Protein AF-A0A9X9LB17-F1 (afdb_monomer_lite)

Organism: NCBI:txid62690

Sequence (131 aa):
MAAEQEKAKSKVHKLSLKGSSKLVAEFFHYSINTILFQRGVYPAEDFTAVKKYGLTMLVSSDDQVKSYIKKIMSQLDKWMVKGKISKLVVVITSKDTGENVERWQFDVQILNKEKKKVTQNPVINENETPG

Structure (mmCIF, N/CA/C/O backbone):
data_AF-A0A9X9LB17-F1
#
_entry.id   AF-A0A9X9LB17-F1
#
loop_
_atom_site.group_PDB
_atom_site.id
_atom_site.type_symbol
_atom_site.label_atom_id
_atom_site.label_alt_id
_atom_site.label_comp_id
_atom_site.label_asym_id
_atom_site.label_entity_id
_atom_site.label_seq_id
_atom_site.pdbx_PDB_ins_code
_atom_site.Cartn_x
_atom_site.Cartn_y
_atom_site.Cartn_z
_atom_site.occupancy
_atom_site.B_iso_or_equiv
_atom_site.auth_seq_id
_atom_site.auth_comp_id
_atom_site.auth_asym_id
_atom_site.auth_atom_id
_atom_site.pdbx_PDB_model_num
ATOM 1 N N . MET A 1 1 ? 4.900 -3.338 59.764 1.00 49.97 1 MET A N 1
ATOM 2 C CA . MET A 1 1 ? 5.177 -3.944 58.442 1.00 49.97 1 MET A CA 1
ATOM 3 C C . MET A 1 1 ? 3.883 -4.504 57.855 1.00 49.97 1 MET A C 1
ATOM 5 O O . MET A 1 1 ? 3.657 -5.697 57.961 1.00 49.97 1 MET A O 1
ATOM 9 N N . ALA A 1 2 ? 2.996 -3.660 57.322 1.00 46.97 2 ALA A N 1
ATOM 10 C CA . ALA A 1 2 ? 1.778 -4.100 56.620 1.00 46.97 2 ALA A CA 1
ATOM 11 C C . ALA A 1 2 ? 1.063 -2.903 55.966 1.00 46.97 2 ALA A C 1
ATOM 13 O O . ALA A 1 2 ? -0.121 -2.704 56.194 1.00 46.97 2 ALA A O 1
ATOM 14 N N . ALA A 1 3 ? 1.774 -2.042 55.232 1.00 50.03 3 ALA A N 1
ATOM 15 C CA . ALA A 1 3 ? 1.128 -0.934 54.521 1.00 50.03 3 ALA A CA 1
ATOM 16 C C . ALA A 1 3 ? 2.056 -0.298 53.477 1.00 50.03 3 ALA A C 1
ATOM 18 O O . ALA A 1 3 ? 2.284 0.897 53.527 1.00 50.03 3 ALA A O 1
ATOM 19 N N . GLU A 1 4 ? 2.625 -1.073 52.549 1.00 47.66 4 GLU A N 1
ATOM 20 C CA . GLU A 1 4 ? 3.190 -0.461 51.329 1.00 47.66 4 GLU A CA 1
ATOM 21 C C . GLU A 1 4 ? 3.304 -1.452 50.166 1.00 47.66 4 GLU A C 1
ATOM 23 O O . GLU A 1 4 ? 4.307 -1.565 49.472 1.00 47.66 4 GLU A O 1
ATOM 28 N N . GLN A 1 5 ? 2.233 -2.211 49.946 1.00 49.94 5 GLN A N 1
ATOM 29 C CA . GLN A 1 5 ? 1.974 -2.835 48.648 1.00 49.94 5 GLN A CA 1
ATOM 30 C C . GLN A 1 5 ? 0.773 -2.134 48.008 1.00 49.94 5 GLN A C 1
ATOM 32 O O . GLN A 1 5 ? -0.225 -2.748 47.631 1.00 49.94 5 GLN A O 1
ATOM 37 N N . GLU A 1 6 ? 0.841 -0.805 47.923 1.00 49.97 6 GLU A N 1
ATOM 38 C CA . GLU A 1 6 ? -0.135 -0.030 47.174 1.00 49.97 6 GLU A CA 1
ATOM 39 C C . GLU A 1 6 ? 0.186 -0.143 45.678 1.00 49.97 6 GLU A C 1
ATOM 41 O O . GLU A 1 6 ? 1.061 0.524 45.138 1.00 49.97 6 GLU A O 1
ATOM 46 N N . LYS A 1 7 ? -0.525 -1.068 45.023 1.00 48.66 7 LYS A N 1
ATOM 47 C CA . LYS A 1 7 ? -0.856 -1.077 43.590 1.00 48.66 7 LYS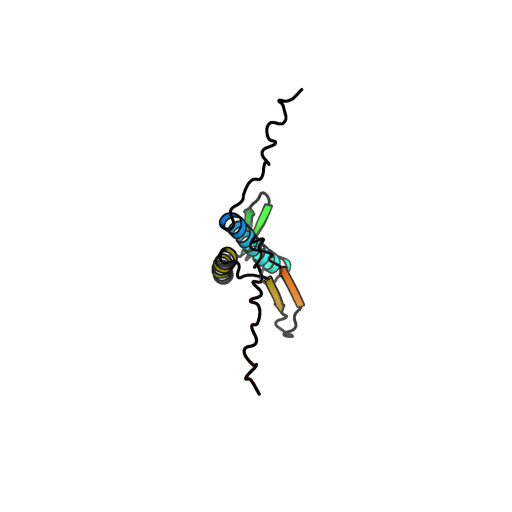 A CA 1
ATOM 48 C C . LYS A 1 7 ? 0.211 -0.475 42.664 1.00 48.66 7 LYS A C 1
ATOM 50 O O . LYS A 1 7 ? 0.086 0.662 42.206 1.00 48.66 7 LYS A O 1
ATOM 55 N N . ALA A 1 8 ? 1.099 -1.329 42.159 1.00 52.97 8 ALA A N 1
ATOM 56 C CA . ALA A 1 8 ? 1.591 -1.166 40.796 1.00 52.97 8 ALA A CA 1
ATOM 57 C C . ALA A 1 8 ? 0.391 -1.300 39.833 1.00 52.97 8 ALA A C 1
ATOM 59 O O . ALA A 1 8 ? 0.118 -2.369 39.287 1.00 52.97 8 ALA A O 1
ATOM 60 N N . LYS A 1 9 ? -0.391 -0.220 39.667 1.00 54.69 9 LYS A N 1
ATOM 61 C CA . LYS A 1 9 ? -1.368 -0.073 38.584 1.00 54.69 9 LYS A CA 1
ATOM 62 C C . LYS A 1 9 ? -0.594 -0.362 37.309 1.00 54.69 9 LYS A C 1
ATOM 64 O O . LYS A 1 9 ? 0.253 0.431 36.907 1.00 54.69 9 LYS A O 1
ATOM 69 N N . SER A 1 10 ? -0.856 -1.516 36.706 1.00 59.94 10 SER A N 1
ATOM 70 C CA . SER A 1 10 ? -0.280 -1.903 35.427 1.00 59.94 10 SER A CA 1
ATOM 71 C C . SER A 1 10 ? -0.382 -0.704 34.477 1.00 59.94 10 SER A C 1
ATOM 73 O O . SER A 1 10 ? -1.501 -0.259 34.200 1.00 59.94 10 SER A O 1
ATOM 75 N N . LYS A 1 11 ? 0.748 -0.155 34.008 1.00 65.94 11 LYS A N 1
ATOM 76 C CA . LYS A 1 11 ? 0.801 0.921 32.997 1.00 65.94 11 LYS A CA 1
ATOM 77 C C . LYS A 1 11 ? 0.395 0.368 31.624 1.00 65.94 11 LYS A C 1
ATOM 79 O O . LYS A 1 11 ? 1.123 0.453 30.644 1.00 65.94 11 LYS A O 1
ATOM 84 N N . VAL A 1 12 ? -0.755 -0.295 31.566 1.00 73.00 12 VAL A N 1
ATOM 85 C CA . VAL A 1 12 ? -1.306 -0.876 30.350 1.00 73.00 12 VAL A CA 1
ATOM 86 C C . VAL A 1 12 ? -2.076 0.235 29.663 1.00 73.00 12 VAL A C 1
ATOM 88 O O . VAL A 1 12 ? -3.223 0.530 30.000 1.00 73.00 12 VAL A O 1
ATOM 91 N N . HIS A 1 13 ? -1.418 0.866 28.699 1.00 72.31 13 HIS A N 1
ATOM 92 C CA . HIS A 1 13 ? -2.062 1.788 27.781 1.00 72.31 13 HIS A CA 1
ATOM 93 C C . HIS A 1 13 ? -2.969 0.976 26.851 1.00 72.31 13 HIS A C 1
ATOM 95 O O . HIS A 1 13 ? -2.510 0.311 25.923 1.00 72.31 13 HIS A O 1
ATOM 101 N N . LYS A 1 14 ? -4.273 0.973 27.142 1.00 71.19 14 LYS A N 1
ATOM 102 C CA . LYS A 1 14 ? -5.271 0.298 26.308 1.00 71.19 14 LYS A CA 1
ATOM 103 C C . LYS A 1 14 ? -5.451 1.086 25.011 1.00 71.19 14 LYS A C 1
ATOM 105 O O . LYS A 1 14 ? -6.076 2.143 25.004 1.00 71.19 14 LYS A O 1
ATOM 110 N N . LEU A 1 15 ? -4.906 0.563 23.919 1.00 73.94 15 LEU A N 1
ATOM 111 C CA . LEU A 1 15 ? -5.189 1.041 22.569 1.00 73.94 15 LEU A CA 1
ATOM 112 C C . LEU A 1 15 ? -6.552 0.511 22.114 1.00 73.94 15 LEU A C 1
ATOM 114 O O . LEU A 1 15 ? -6.904 -0.640 22.373 1.00 73.94 15 LEU A O 1
ATOM 118 N N . SER A 1 16 ? -7.335 1.358 21.448 1.00 78.00 16 SER A N 1
ATOM 119 C CA . SER A 1 16 ? -8.604 0.927 20.864 1.00 78.00 16 SER A CA 1
ATOM 120 C C . SER A 1 16 ? -8.355 0.132 19.583 1.00 78.00 16 SER A C 1
ATOM 122 O O . SER A 1 16 ? -7.486 0.491 18.787 1.00 78.00 16 SER A O 1
ATOM 124 N N . LEU A 1 17 ? -9.173 -0.896 19.330 1.00 73.75 17 LEU A N 1
ATOM 125 C CA . LEU A 1 17 ? -9.124 -1.661 18.078 1.00 73.75 17 LEU A CA 1
ATOM 126 C C . LEU A 1 17 ? -9.239 -0.743 16.857 1.00 73.75 17 LEU A C 1
ATOM 128 O O . LEU A 1 17 ? -8.546 -0.946 15.867 1.00 73.75 17 LEU A O 1
ATOM 132 N N . LYS A 1 18 ? -10.072 0.302 16.939 1.00 75.75 18 LYS A N 1
ATOM 133 C CA . LYS A 1 18 ? -10.232 1.295 15.870 1.00 75.75 18 LYS A CA 1
ATOM 134 C C . LYS A 1 18 ? -8.939 2.078 15.613 1.00 75.75 18 LYS A C 1
ATOM 136 O O . LYS A 1 18 ? -8.567 2.266 14.460 1.00 75.75 18 LYS A O 1
ATOM 141 N N . GLY A 1 19 ? -8.242 2.503 16.670 1.00 78.81 19 GLY A N 1
ATOM 142 C CA . GLY A 1 19 ? -6.949 3.183 16.559 1.00 78.81 19 GLY A CA 1
ATOM 143 C C . GLY A 1 19 ? -5.868 2.275 15.973 1.00 78.81 19 GLY A C 1
ATOM 144 O O . GLY A 1 19 ? -5.194 2.661 15.021 1.00 78.81 19 GLY A O 1
ATOM 145 N N . SER A 1 20 ? -5.759 1.043 16.477 1.00 84.50 20 SER A N 1
ATOM 146 C CA . SER A 1 20 ? -4.812 0.046 15.965 1.00 84.50 20 SER A CA 1
ATOM 147 C C . SER A 1 20 ? -5.112 -0.355 14.517 1.00 84.50 20 SER A C 1
ATOM 149 O O . SER A 1 20 ? -4.190 -0.459 13.715 1.00 84.50 20 SER A O 1
ATOM 151 N N . SER A 1 21 ? -6.390 -0.506 14.151 1.00 86.69 21 SER A N 1
ATOM 152 C CA . SER A 1 21 ? -6.806 -0.796 12.772 1.00 86.69 21 SER A CA 1
ATOM 153 C C . SER A 1 21 ? -6.378 0.325 11.830 1.00 86.69 21 SER A C 1
ATOM 155 O O . SER A 1 21 ? -5.786 0.061 10.791 1.00 86.69 21 SER A O 1
ATOM 157 N N . LYS A 1 22 ? -6.580 1.591 12.206 1.00 87.19 22 LYS A N 1
ATOM 158 C CA . LYS A 1 22 ? -6.149 2.711 11.362 1.00 87.19 22 LYS A CA 1
ATOM 159 C C . LYS A 1 22 ? -4.643 2.671 11.076 1.00 87.19 22 LYS A C 1
ATOM 161 O O . LYS A 1 22 ? -4.246 2.866 9.933 1.00 87.19 22 LYS A O 1
ATOM 166 N N . LEU A 1 23 ? -3.825 2.357 12.083 1.00 89.75 23 LEU A N 1
ATOM 167 C CA . LEU A 1 23 ? -2.373 2.254 11.920 1.00 89.75 23 LEU A CA 1
ATOM 168 C C . LEU A 1 23 ? -1.977 1.116 10.968 1.00 89.75 23 LEU A C 1
ATOM 170 O O . LEU A 1 23 ? -1.135 1.309 10.095 1.00 89.75 23 LEU A O 1
ATOM 174 N N . VAL A 1 24 ? -2.604 -0.055 11.101 1.00 91.19 24 VAL A N 1
ATOM 175 C CA . VAL A 1 24 ? -2.340 -1.200 10.214 1.00 91.19 24 VAL A CA 1
ATOM 176 C C . VAL A 1 24 ? -2.812 -0.910 8.778 1.00 91.19 24 VAL A C 1
ATOM 178 O O . VAL A 1 24 ? -2.155 -1.309 7.820 1.00 91.19 24 VAL A O 1
ATOM 181 N N . ALA A 1 25 ? -3.904 -0.161 8.602 1.00 91.44 25 ALA A N 1
ATOM 182 C CA . ALA A 1 25 ? -4.388 0.238 7.281 1.00 91.44 25 ALA A CA 1
ATOM 183 C C . ALA A 1 25 ? -3.425 1.230 6.615 1.00 91.44 25 ALA A C 1
ATOM 185 O O . ALA A 1 25 ? -3.104 1.081 5.437 1.00 91.44 25 ALA A O 1
ATOM 186 N N . GLU A 1 26 ? -2.929 2.216 7.372 1.00 92.44 26 GLU A N 1
ATOM 187 C CA . GLU A 1 26 ? -1.885 3.133 6.902 1.00 92.44 26 GLU A CA 1
ATOM 188 C C . GLU A 1 26 ? -0.604 2.374 6.539 1.00 92.44 26 GLU A C 1
ATOM 190 O O . GLU A 1 26 ? -0.025 2.640 5.488 1.00 92.44 26 GLU A O 1
ATOM 195 N N . PHE A 1 27 ? -0.195 1.393 7.351 1.00 93.75 27 PHE A N 1
ATOM 196 C CA . PHE A 1 27 ? 0.937 0.523 7.031 1.00 93.75 27 PHE A CA 1
ATOM 197 C C . PHE A 1 27 ? 0.753 -0.148 5.665 1.00 93.75 27 PHE A C 1
ATOM 199 O O . PHE A 1 27 ? 1.600 0.030 4.793 1.00 93.75 27 PHE A O 1
ATOM 206 N N . PHE A 1 28 ? -0.376 -0.824 5.424 1.00 95.69 28 PHE A N 1
ATOM 207 C CA . PHE A 1 28 ? -0.626 -1.476 4.136 1.00 95.69 28 PHE A CA 1
ATOM 208 C C . PHE A 1 28 ? -0.671 -0.506 2.960 1.00 95.69 28 PHE A C 1
ATOM 210 O O . PHE A 1 28 ? -0.165 -0.836 1.888 1.00 95.69 28 PHE A O 1
ATOM 217 N N . HIS A 1 29 ? -1.225 0.692 3.152 1.00 95.75 29 HIS A N 1
ATOM 218 C CA . HIS A 1 29 ? -1.225 1.717 2.114 1.00 95.75 29 HIS A CA 1
ATOM 219 C C . HIS A 1 29 ? 0.199 2.039 1.649 1.00 95.75 29 HIS A C 1
ATOM 221 O O . HIS A 1 29 ? 0.479 2.030 0.448 1.00 95.75 29 HIS A O 1
ATOM 227 N N . TYR A 1 30 ? 1.109 2.287 2.590 1.00 96.06 30 TYR A N 1
ATOM 228 C CA . TYR A 1 30 ? 2.493 2.583 2.248 1.00 96.06 30 TYR A CA 1
ATOM 229 C C . TYR A 1 30 ? 3.255 1.352 1.753 1.00 96.06 30 TYR A C 1
ATOM 231 O O . TYR A 1 30 ? 4.009 1.471 0.795 1.00 96.06 30 TYR A O 1
ATOM 239 N N . SER A 1 31 ? 3.040 0.168 2.334 1.00 95.62 31 SER A N 1
ATOM 240 C CA . SER A 1 31 ? 3.691 -1.066 1.877 1.00 95.62 31 SER A CA 1
ATOM 241 C C . SER A 1 31 ? 3.368 -1.379 0.420 1.00 95.62 31 SER A C 1
ATOM 243 O O . SER A 1 31 ? 4.272 -1.729 -0.332 1.00 95.62 31 SER A O 1
ATOM 245 N N . ILE A 1 32 ? 2.109 -1.210 0.001 1.00 96.88 32 ILE A N 1
ATOM 246 C CA . ILE A 1 32 ? 1.711 -1.419 -1.396 1.00 96.88 32 ILE A CA 1
ATOM 247 C C . ILE A 1 32 ? 2.451 -0.436 -2.308 1.00 96.88 32 ILE A C 1
ATOM 249 O O . ILE A 1 32 ? 3.071 -0.873 -3.271 1.00 96.88 32 ILE A O 1
ATOM 253 N N . ASN A 1 33 ? 2.451 0.865 -1.992 1.00 97.06 33 ASN A N 1
ATOM 254 C CA . ASN A 1 33 ? 3.174 1.856 -2.799 1.00 97.06 33 ASN A CA 1
ATOM 255 C C . ASN A 1 33 ? 4.681 1.554 -2.873 1.00 97.06 33 ASN A C 1
ATOM 257 O O . ASN A 1 33 ? 5.261 1.599 -3.954 1.00 97.06 33 ASN A O 1
ATOM 261 N N . THR A 1 34 ? 5.303 1.187 -1.751 1.00 95.31 34 THR A N 1
ATOM 262 C CA . THR A 1 34 ? 6.726 0.834 -1.706 1.00 95.31 34 THR A CA 1
ATOM 263 C C . THR A 1 34 ? 7.042 -0.394 -2.559 1.00 95.31 34 THR A C 1
ATOM 265 O O . THR A 1 34 ? 8.056 -0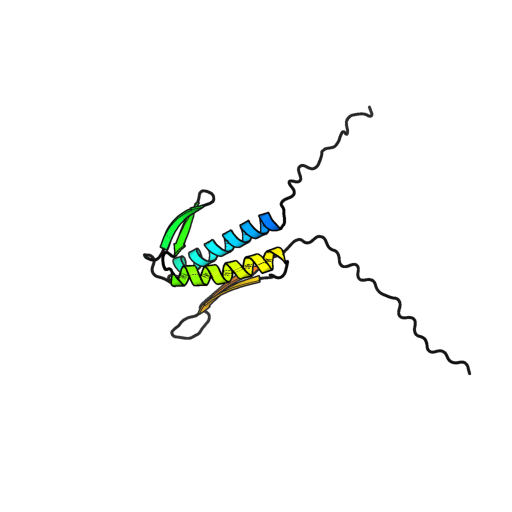.389 -3.251 1.00 95.31 34 THR A O 1
ATOM 268 N N . ILE A 1 35 ? 6.197 -1.433 -2.545 1.00 96.44 35 ILE A N 1
ATOM 269 C CA . ILE A 1 35 ? 6.385 -2.624 -3.392 1.00 96.44 35 ILE A CA 1
ATOM 270 C C . ILE A 1 35 ? 6.282 -2.241 -4.871 1.00 96.44 35 ILE A C 1
ATOM 272 O O . ILE A 1 35 ? 7.148 -2.624 -5.654 1.00 96.44 35 ILE A O 1
ATOM 276 N N . LEU A 1 36 ? 5.266 -1.455 -5.242 1.00 96.62 36 LEU A N 1
ATOM 277 C CA . LEU A 1 36 ? 5.079 -1.000 -6.622 1.00 96.62 36 LEU A CA 1
ATOM 278 C C . LEU A 1 36 ? 6.295 -0.218 -7.135 1.00 96.62 36 LEU A C 1
ATOM 280 O O . LEU A 1 36 ? 6.739 -0.461 -8.255 1.00 96.62 36 LEU A O 1
ATOM 284 N N . PHE A 1 37 ? 6.857 0.657 -6.298 1.00 96.38 37 PHE A N 1
ATOM 285 C CA . PHE A 1 37 ? 8.057 1.425 -6.621 1.00 96.38 37 PHE A CA 1
ATOM 286 C C . PHE A 1 37 ? 9.313 0.546 -6.694 1.00 96.38 37 PHE A C 1
ATOM 288 O O . PHE A 1 37 ? 9.996 0.520 -7.712 1.00 96.38 37 PHE A O 1
ATOM 295 N N . GLN A 1 38 ? 9.630 -0.209 -5.634 1.00 95.69 38 GLN A N 1
ATOM 296 C CA . GLN A 1 38 ? 10.887 -0.966 -5.563 1.00 95.69 38 GLN A CA 1
ATOM 297 C C . GLN A 1 38 ? 10.978 -2.108 -6.571 1.00 95.69 38 GLN A C 1
ATOM 299 O O . GLN A 1 38 ? 12.077 -2.581 -6.851 1.00 95.69 38 GLN A O 1
ATOM 304 N N . ARG A 1 39 ? 9.840 -2.595 -7.067 1.00 95.94 39 ARG A N 1
ATOM 305 C CA . ARG A 1 39 ? 9.798 -3.624 -8.109 1.00 95.94 39 ARG A CA 1
ATOM 306 C C . ARG A 1 39 ? 9.645 -3.050 -9.513 1.00 95.94 39 ARG A C 1
ATOM 308 O O . ARG A 1 39 ? 9.568 -3.826 -10.455 1.00 95.94 39 ARG A O 1
ATOM 315 N N . GLY A 1 40 ? 9.600 -1.723 -9.652 1.00 94.88 40 GLY A N 1
ATOM 316 C CA . GLY A 1 40 ? 9.460 -1.059 -10.947 1.00 94.88 40 GLY A CA 1
ATOM 317 C C . GLY A 1 40 ? 8.166 -1.429 -11.672 1.00 94.88 40 GLY A C 1
ATOM 318 O O . GLY A 1 40 ? 8.148 -1.469 -12.896 1.00 94.88 40 GLY A O 1
ATOM 319 N N . VAL A 1 41 ? 7.091 -1.734 -10.931 1.00 95.25 41 VAL A N 1
ATOM 320 C CA . VAL A 1 41 ? 5.775 -2.025 -11.532 1.00 95.25 41 VAL A CA 1
ATOM 321 C C . VAL A 1 41 ? 5.212 -0.767 -12.194 1.00 95.25 41 VAL A C 1
ATOM 323 O O . VAL A 1 41 ? 4.529 -0.856 -13.210 1.00 95.25 41 VAL A O 1
ATOM 326 N N . TYR A 1 42 ? 5.525 0.394 -11.615 1.00 95.88 42 TYR A N 1
ATOM 327 C CA . TYR A 1 42 ? 5.265 1.711 -12.183 1.00 95.88 42 TYR A CA 1
ATOM 328 C C . TYR A 1 42 ? 6.577 2.508 -12.274 1.00 95.88 42 TYR A C 1
ATOM 330 O O . TYR A 1 42 ? 7.482 2.257 -11.466 1.00 95.88 42 TYR A O 1
ATOM 338 N N . PRO A 1 43 ? 6.684 3.455 -13.224 1.00 96.44 43 PRO A N 1
ATOM 339 C CA . PRO A 1 43 ? 7.837 4.342 -13.363 1.00 96.44 43 PRO A CA 1
ATOM 340 C C . PRO A 1 43 ? 8.168 5.095 -12.071 1.00 96.44 43 PRO A C 1
ATOM 342 O O . PRO A 1 43 ? 7.286 5.415 -11.275 1.00 96.44 43 PRO A O 1
ATOM 345 N N . ALA A 1 44 ? 9.449 5.392 -11.851 1.00 95.12 44 ALA A N 1
ATOM 346 C CA . ALA A 1 44 ? 9.904 6.041 -10.622 1.00 95.12 44 ALA A CA 1
ATOM 347 C C . ALA A 1 44 ? 9.415 7.497 -10.514 1.00 95.12 44 ALA A C 1
ATOM 349 O O . ALA A 1 44 ? 9.161 7.979 -9.409 1.00 95.12 44 ALA A O 1
ATOM 350 N N . GLU A 1 45 ? 9.262 8.179 -11.650 1.00 96.25 45 GLU A N 1
ATOM 351 C CA . GLU A 1 45 ? 8.731 9.539 -11.774 1.00 96.25 45 GLU A CA 1
ATOM 352 C C . GLU A 1 45 ? 7.263 9.666 -11.339 1.00 96.25 45 GLU A C 1
ATOM 354 O O . GLU A 1 45 ? 6.839 10.742 -10.912 1.00 96.25 45 GLU A O 1
ATOM 359 N N . ASP A 1 46 ? 6.517 8.559 -11.347 1.00 96.81 46 ASP A N 1
ATOM 360 C CA . ASP A 1 46 ? 5.122 8.498 -10.904 1.00 96.81 46 ASP A CA 1
ATOM 361 C C . ASP A 1 46 ? 4.998 8.347 -9.382 1.00 96.81 46 ASP A C 1
ATOM 363 O O . ASP A 1 46 ? 3.922 8.028 -8.869 1.00 96.81 46 ASP A O 1
ATOM 367 N N . PHE A 1 47 ? 6.084 8.548 -8.628 1.00 97.56 47 PHE A N 1
ATOM 368 C CA . PHE A 1 47 ? 6.081 8.518 -7.171 1.00 97.56 47 PHE A CA 1
ATOM 369 C C . PHE A 1 47 ? 6.610 9.815 -6.578 1.00 97.56 47 PHE A C 1
ATOM 371 O O . PHE A 1 47 ? 7.586 10.411 -7.024 1.00 97.56 47 PHE A O 1
ATOM 378 N N . THR A 1 48 ? 5.979 10.220 -5.481 1.00 96.88 48 THR A N 1
ATOM 379 C CA . THR A 1 48 ? 6.371 11.390 -4.702 1.00 96.88 48 THR A CA 1
ATOM 380 C C . THR A 1 48 ? 6.761 10.984 -3.291 1.00 96.88 48 THR A C 1
ATOM 382 O O . THR A 1 48 ? 6.172 10.089 -2.678 1.00 96.88 48 THR A O 1
ATOM 385 N N . ALA A 1 49 ? 7.781 11.661 -2.773 1.00 95.19 49 ALA A N 1
ATOM 386 C CA . ALA A 1 49 ? 8.251 11.492 -1.413 1.00 95.19 49 ALA A CA 1
ATOM 387 C C . ALA A 1 49 ? 7.346 12.251 -0.433 1.00 95.19 49 ALA A C 1
ATOM 389 O O . ALA A 1 49 ? 7.148 13.460 -0.553 1.00 95.19 49 ALA A O 1
ATOM 390 N N . VAL A 1 50 ? 6.845 11.555 0.585 1.00 95.00 50 VAL A N 1
ATOM 391 C CA . VAL A 1 50 ? 6.057 12.133 1.679 1.00 95.00 50 VAL A CA 1
ATOM 392 C C . VAL A 1 50 ? 6.681 11.771 3.023 1.00 95.00 50 VAL A C 1
ATOM 394 O O . VAL A 1 50 ? 7.126 10.645 3.234 1.00 95.00 50 VAL A O 1
ATOM 397 N N . LYS A 1 51 ? 6.713 12.713 3.969 1.00 93.81 51 LYS A N 1
ATOM 398 C CA . LYS A 1 51 ? 7.216 12.444 5.324 1.00 93.81 51 LYS A CA 1
ATOM 399 C C . LYS A 1 51 ? 6.116 11.831 6.186 1.00 93.81 51 LYS A C 1
ATOM 401 O O . LYS A 1 51 ? 5.082 12.460 6.411 1.00 93.81 51 LYS A O 1
ATOM 406 N N . LYS A 1 52 ? 6.345 10.631 6.719 1.00 89.94 52 LYS A N 1
ATOM 407 C CA . LYS A 1 52 ? 5.430 9.957 7.649 1.00 89.94 52 LYS A CA 1
ATOM 408 C C . LYS A 1 52 ? 6.217 9.167 8.692 1.00 89.94 52 LYS A C 1
ATOM 410 O O . LYS A 1 52 ? 7.178 8.490 8.360 1.00 89.94 52 LYS A O 1
ATOM 415 N N . TYR A 1 53 ? 5.815 9.269 9.961 1.00 87.00 53 TYR A N 1
ATOM 416 C CA . TYR A 1 53 ? 6.479 8.599 11.094 1.00 87.00 53 TYR A CA 1
ATOM 417 C C . TYR A 1 53 ? 7.994 8.887 11.188 1.00 87.00 53 TYR A C 1
ATOM 419 O O . TYR A 1 53 ? 8.764 8.039 11.620 1.00 87.00 53 TYR A O 1
ATOM 427 N N . GLY A 1 54 ? 8.429 10.077 10.755 1.00 90.00 54 GLY A N 1
ATOM 428 C CA . GLY A 1 54 ? 9.849 10.448 10.702 1.00 90.00 54 GLY A CA 1
ATOM 429 C C . GLY A 1 54 ? 10.633 9.845 9.529 1.00 90.00 54 GLY A C 1
ATOM 430 O O . GLY A 1 54 ? 11.824 10.107 9.415 1.00 90.00 54 GLY A O 1
ATOM 431 N N . LEU A 1 55 ? 9.980 9.087 8.644 1.00 90.31 55 LEU A N 1
ATOM 432 C CA . LEU A 1 55 ? 10.578 8.457 7.469 1.00 90.31 55 LEU A CA 1
ATOM 433 C C . LEU A 1 55 ? 10.078 9.111 6.178 1.00 90.31 55 LEU A C 1
ATOM 435 O O . LEU A 1 55 ? 8.967 9.647 6.118 1.00 90.31 55 LEU A O 1
ATOM 439 N N . THR A 1 56 ? 10.894 9.035 5.131 1.00 93.06 56 THR A N 1
ATOM 440 C CA . THR A 1 56 ? 10.470 9.360 3.768 1.00 93.06 56 THR A CA 1
ATOM 441 C C . THR A 1 56 ? 9.807 8.131 3.160 1.00 93.06 56 THR A C 1
ATOM 443 O O . THR A 1 56 ? 10.461 7.117 2.935 1.00 93.06 56 THR A O 1
ATOM 446 N N . MET A 1 57 ? 8.507 8.224 2.905 1.00 94.25 57 MET A N 1
ATOM 447 C CA . MET A 1 57 ? 7.710 7.193 2.245 1.00 94.25 57 MET A CA 1
ATOM 448 C C . MET A 1 57 ? 7.441 7.610 0.801 1.00 94.25 57 MET A C 1
ATOM 450 O O . MET A 1 57 ? 7.341 8.801 0.518 1.00 94.25 57 MET A O 1
ATOM 454 N N . LEU A 1 58 ? 7.280 6.645 -0.101 1.00 93.44 58 LEU A N 1
ATOM 455 C CA . LEU A 1 58 ? 6.897 6.906 -1.487 1.00 93.44 58 LEU A CA 1
ATOM 456 C C . LEU A 1 58 ? 5.419 6.592 -1.684 1.00 93.44 58 LEU A C 1
ATOM 458 O O . LEU A 1 58 ? 4.917 5.584 -1.184 1.00 93.44 58 LEU A O 1
ATOM 462 N N . VAL A 1 59 ? 4.721 7.470 -2.394 1.00 96.75 59 VAL A N 1
ATOM 463 C CA . VAL A 1 59 ? 3.313 7.301 -2.764 1.00 96.75 59 VAL A CA 1
ATOM 464 C C . VAL A 1 59 ? 3.157 7.683 -4.224 1.00 96.75 59 VAL A C 1
ATOM 466 O O . VAL A 1 59 ? 3.734 8.680 -4.659 1.00 96.75 59 VAL A O 1
ATOM 469 N N . SER A 1 60 ? 2.384 6.899 -4.970 1.00 97.12 60 SER A N 1
ATOM 470 C CA . SER A 1 60 ? 2.127 7.193 -6.376 1.00 97.12 60 SER A CA 1
ATOM 471 C C . SER A 1 60 ? 1.451 8.562 -6.544 1.00 97.12 60 SER A C 1
ATOM 473 O O . SER A 1 60 ? 0.589 8.931 -5.738 1.00 97.12 60 SER A O 1
ATOM 475 N N . SER A 1 61 ? 1.849 9.322 -7.564 1.00 96.25 61 SER A N 1
ATOM 476 C CA . SER A 1 61 ? 1.201 10.554 -8.030 1.00 96.25 61 SER A CA 1
ATOM 477 C C . SER A 1 61 ? 0.115 10.288 -9.076 1.00 96.25 61 SER A C 1
ATOM 479 O O . SER A 1 61 ? -0.762 11.137 -9.225 1.00 96.25 61 SER A O 1
ATOM 481 N N . ASP A 1 62 ? 0.113 9.115 -9.719 1.00 97.25 62 ASP A N 1
ATOM 482 C CA . ASP A 1 62 ? -0.890 8.720 -10.710 1.00 97.25 62 ASP A CA 1
ATOM 483 C C . ASP A 1 62 ? -2.280 8.529 -10.078 1.00 97.25 62 ASP A C 1
ATOM 485 O O . ASP A 1 62 ? -2.482 7.775 -9.116 1.00 97.25 62 ASP A O 1
ATOM 489 N N . ASP A 1 63 ? -3.279 9.216 -10.629 1.00 96.88 63 ASP A N 1
ATOM 490 C CA . ASP A 1 63 ? -4.621 9.237 -10.055 1.00 96.88 63 ASP A CA 1
ATOM 491 C C . ASP A 1 63 ? -5.384 7.918 -10.235 1.00 96.88 63 ASP A C 1
ATOM 493 O O . ASP A 1 63 ? -6.221 7.579 -9.384 1.00 96.88 63 ASP A O 1
ATOM 497 N N . GLN A 1 64 ? -5.091 7.131 -11.275 1.00 96.88 64 GLN A N 1
ATOM 498 C CA . GLN A 1 64 ? -5.706 5.816 -11.458 1.00 96.88 64 GLN A CA 1
ATOM 499 C C . GLN A 1 64 ? -5.190 4.829 -10.407 1.00 96.88 64 GLN A C 1
ATOM 501 O O . GLN A 1 64 ? -5.997 4.173 -9.734 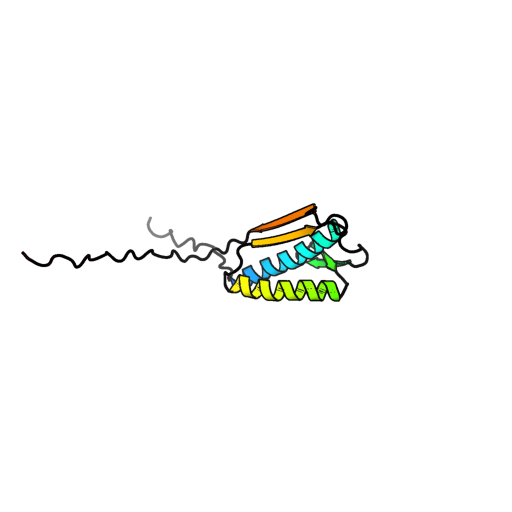1.00 96.88 64 GLN A O 1
ATOM 506 N N . VAL A 1 65 ? -3.875 4.785 -10.187 1.00 95.69 65 VAL A N 1
ATOM 507 C CA . VAL A 1 65 ? -3.219 3.969 -9.156 1.00 95.69 65 VAL A CA 1
ATOM 508 C C . VAL A 1 65 ? -3.705 4.373 -7.770 1.00 95.69 65 VAL A C 1
ATOM 510 O O . VAL A 1 65 ? -4.156 3.521 -6.993 1.00 95.69 65 VAL A O 1
ATOM 513 N N . LYS A 1 66 ? -3.715 5.674 -7.458 1.00 96.19 66 LYS A N 1
ATOM 514 C CA . LYS A 1 66 ? -4.226 6.189 -6.176 1.00 96.19 66 LYS A CA 1
ATOM 515 C C . LYS A 1 66 ? -5.681 5.799 -5.953 1.00 96.19 66 LYS A C 1
ATOM 517 O O . LYS A 1 66 ? -6.035 5.352 -4.860 1.00 96.19 66 LYS A O 1
ATOM 522 N N . SER A 1 67 ? -6.531 5.942 -6.970 1.00 97.25 67 SER A N 1
ATOM 523 C CA . SER A 1 67 ? -7.946 5.567 -6.896 1.00 97.25 67 SER A CA 1
ATOM 524 C C . SER A 1 67 ? -8.118 4.066 -6.657 1.00 97.25 67 SER A C 1
ATOM 526 O O . SER A 1 67 ? -8.912 3.658 -5.803 1.00 97.25 67 SER A O 1
ATOM 528 N N . TYR A 1 68 ? -7.334 3.236 -7.344 1.00 96.75 68 TYR A N 1
ATOM 529 C CA . TYR A 1 68 ? -7.359 1.787 -7.182 1.00 96.75 68 TYR A CA 1
ATOM 530 C C . TYR A 1 68 ? -6.932 1.356 -5.772 1.00 96.75 68 TYR A C 1
ATOM 532 O O . TYR A 1 68 ? -7.685 0.665 -5.079 1.00 96.75 68 TYR A O 1
ATOM 540 N N . ILE A 1 69 ? -5.787 1.848 -5.286 1.00 96.19 69 ILE A N 1
ATOM 541 C CA . ILE A 1 69 ? -5.306 1.572 -3.925 1.00 96.19 69 ILE A CA 1
ATOM 542 C C . ILE A 1 69 ? -6.324 2.068 -2.889 1.00 96.19 69 ILE A C 1
ATOM 544 O O . ILE A 1 69 ? -6.637 1.353 -1.936 1.00 96.19 69 ILE A O 1
ATOM 548 N N . LYS A 1 70 ? -6.910 3.257 -3.080 1.00 95.56 70 LYS A N 1
ATOM 549 C CA . LYS A 1 70 ? -7.929 3.814 -2.176 1.00 95.56 70 LYS A CA 1
ATOM 550 C C . LYS A 1 70 ? -9.161 2.914 -2.068 1.00 95.56 70 LYS A C 1
ATOM 552 O O . LYS A 1 70 ? -9.676 2.728 -0.963 1.00 95.56 70 LYS A O 1
ATOM 557 N N . LYS A 1 71 ? -9.623 2.324 -3.177 1.00 96.19 71 LYS A N 1
ATOM 558 C CA . LYS A 1 71 ? -10.735 1.358 -3.162 1.00 96.19 71 LYS A CA 1
ATOM 559 C C . LYS A 1 71 ? -10.396 0.152 -2.287 1.00 96.19 71 LYS A C 1
ATOM 561 O O . LYS A 1 71 ? -11.199 -0.194 -1.420 1.00 96.19 71 LYS A O 1
ATOM 566 N N . ILE A 1 72 ? -9.201 -0.420 -2.438 1.00 94.25 72 ILE A N 1
ATOM 567 C CA . ILE A 1 72 ? -8.736 -1.554 -1.623 1.00 94.25 72 ILE A CA 1
ATOM 568 C C . ILE A 1 72 ? -8.669 -1.161 -0.140 1.00 94.25 72 ILE A C 1
ATOM 570 O O . ILE A 1 72 ? -9.251 -1.844 0.705 1.00 94.25 72 ILE A O 1
ATOM 574 N N . MET A 1 73 ? -8.042 -0.025 0.182 1.00 94.94 73 MET A N 1
ATOM 575 C CA . MET A 1 73 ? -7.909 0.455 1.564 1.00 94.94 73 MET A CA 1
ATOM 576 C C . MET A 1 73 ? -9.266 0.704 2.232 1.00 94.94 73 MET A C 1
ATOM 578 O O . MET A 1 73 ? -9.440 0.392 3.408 1.00 94.94 73 MET A O 1
ATOM 582 N N . SER A 1 74 ? -10.259 1.198 1.483 1.00 93.62 74 SER A N 1
ATOM 583 C CA . SER A 1 74 ? -11.609 1.429 2.014 1.00 93.62 74 SER A CA 1
ATOM 584 C C . SER A 1 74 ? -12.324 0.144 2.451 1.00 93.62 74 SER A C 1
ATOM 586 O O . SER A 1 74 ? -13.114 0.163 3.396 1.00 93.62 74 SER A O 1
ATOM 588 N N . GLN A 1 75 ? -12.059 -0.977 1.775 1.00 92.81 75 GLN A N 1
ATOM 589 C CA . GLN A 1 75 ? -12.612 -2.280 2.149 1.00 92.81 75 GLN A CA 1
ATOM 590 C C . GLN A 1 75 ? -11.812 -2.901 3.287 1.00 92.81 75 GLN A C 1
ATOM 592 O O . GLN A 1 75 ? -12.398 -3.428 4.234 1.00 92.81 75 GLN A O 1
ATOM 597 N N . LEU A 1 76 ? -10.485 -2.767 3.232 1.00 92.69 76 LEU A N 1
ATOM 598 C CA . LEU A 1 76 ? -9.586 -3.246 4.269 1.00 92.69 76 LEU A CA 1
ATOM 599 C C . LEU A 1 76 ? -9.931 -2.634 5.632 1.00 92.69 76 LEU A C 1
ATOM 601 O O . LEU A 1 76 ? -10.085 -3.379 6.595 1.00 92.69 76 LEU A O 1
ATOM 605 N N . ASP A 1 77 ? -10.158 -1.320 5.712 1.00 90.19 77 ASP A N 1
ATOM 606 C CA . ASP A 1 77 ? -10.550 -0.642 6.959 1.00 90.19 77 ASP A CA 1
ATOM 607 C C . ASP A 1 77 ? -11.839 -1.238 7.561 1.00 90.19 77 ASP A C 1
ATOM 609 O O . ASP A 1 77 ? -11.890 -1.609 8.737 1.00 90.19 77 ASP A O 1
ATOM 613 N N . LYS A 1 78 ? -12.865 -1.463 6.727 1.00 91.12 78 LYS A N 1
ATOM 614 C CA . LYS A 1 78 ? -14.121 -2.105 7.154 1.00 91.12 78 LYS A CA 1
ATOM 615 C C . LYS A 1 78 ? -13.898 -3.531 7.653 1.00 91.12 78 LYS A C 1
ATOM 617 O O . LYS A 1 78 ? -14.560 -3.946 8.607 1.00 91.12 78 LYS A O 1
ATOM 622 N N . TRP A 1 79 ? -13.025 -4.301 7.005 1.00 92.06 79 TRP A N 1
ATOM 623 C CA . TRP A 1 79 ? -12.723 -5.670 7.419 1.00 92.06 79 TRP A CA 1
ATOM 624 C C . TRP A 1 79 ? -11.916 -5.719 8.708 1.00 92.06 79 TRP A C 1
ATOM 626 O O . TRP A 1 79 ? -12.210 -6.564 9.550 1.00 92.06 79 TRP A O 1
ATOM 636 N N . MET A 1 80 ? -10.973 -4.803 8.911 1.00 89.44 80 MET A N 1
ATOM 637 C CA . MET A 1 80 ? -10.172 -4.748 10.135 1.00 89.44 80 MET A CA 1
ATOM 638 C C . MET A 1 80 ? -11.016 -4.422 11.357 1.00 89.44 80 MET A C 1
ATOM 640 O O . MET A 1 80 ? -10.988 -5.166 12.335 1.00 89.44 80 MET A O 1
ATOM 644 N N . VAL A 1 81 ? -11.857 -3.388 11.268 1.00 87.25 81 VAL A N 1
ATOM 645 C CA . VAL A 1 81 ? -12.760 -3.014 12.367 1.00 87.25 81 VAL A CA 1
ATOM 646 C C . VAL A 1 81 ? -13.730 -4.150 12.708 1.00 87.25 81 VAL A C 1
ATOM 648 O O . VAL A 1 81 ? -14.055 -4.356 13.875 1.00 87.25 81 VAL A O 1
ATOM 651 N N . LYS A 1 82 ? -14.180 -4.911 11.702 1.00 88.25 82 LYS A N 1
ATOM 652 C CA . LYS A 1 82 ? -15.095 -6.050 11.881 1.00 88.25 82 LYS A CA 1
ATOM 653 C C . LYS A 1 82 ? -14.393 -7.368 12.227 1.00 88.25 82 LYS A C 1
ATOM 655 O O . LYS A 1 82 ? -15.082 -8.377 12.357 1.00 88.25 82 LYS A O 1
ATOM 660 N N . GLY A 1 83 ? -13.064 -7.400 12.322 1.00 88.31 83 GLY A N 1
ATOM 661 C CA . GLY A 1 83 ? -12.327 -8.636 12.589 1.00 88.31 83 GLY A CA 1
ATOM 662 C C . GLY A 1 83 ? -12.372 -9.673 11.457 1.00 88.31 83 GLY A C 1
ATOM 663 O O . GLY A 1 83 ? -12.227 -10.860 11.720 1.00 88.31 83 GLY A O 1
ATOM 664 N N . LYS A 1 84 ? -12.646 -9.256 10.214 1.00 90.25 84 LYS A N 1
ATOM 665 C CA . LYS A 1 84 ? -12.911 -10.147 9.066 1.00 90.25 84 LYS A CA 1
ATOM 666 C C . LYS A 1 84 ? -11.715 -10.378 8.141 1.00 90.25 84 LYS A C 1
ATOM 668 O O . LYS A 1 84 ? -11.833 -11.168 7.211 1.00 90.25 84 LYS A O 1
ATOM 673 N N . ILE A 1 85 ? -10.595 -9.691 8.357 1.00 91.56 85 ILE A N 1
ATOM 674 C CA . ILE A 1 85 ? -9.361 -9.929 7.603 1.00 91.56 85 ILE A CA 1
ATOM 675 C C . ILE A 1 85 ? -8.466 -10.905 8.370 1.00 91.56 85 ILE A C 1
ATOM 677 O O . ILE A 1 85 ? -8.304 -10.782 9.581 1.00 91.56 85 ILE A O 1
ATOM 681 N N . SER A 1 86 ? -7.875 -11.856 7.656 1.00 92.56 86 SER A N 1
ATOM 682 C CA . SER A 1 86 ? -6.840 -12.754 8.185 1.00 92.56 86 SER A CA 1
ATOM 683 C C . SER A 1 86 ? -5.505 -12.584 7.468 1.00 92.56 86 SER A C 1
ATOM 685 O O . SER A 1 86 ? -4.456 -12.863 8.039 1.00 92.56 86 SER A O 1
ATOM 687 N N . LYS A 1 87 ? -5.532 -12.134 6.210 1.00 94.81 87 LYS A N 1
ATOM 688 C CA . LYS A 1 87 ? -4.357 -12.045 5.352 1.00 94.81 87 LYS A CA 1
ATOM 689 C C . LYS A 1 87 ? -4.563 -11.007 4.252 1.00 94.81 87 LYS A C 1
ATOM 691 O O . LYS A 1 87 ? -5.646 -10.939 3.671 1.00 94.81 87 LYS A O 1
ATOM 696 N N . LEU A 1 88 ? -3.518 -10.250 3.938 1.00 95.00 88 LEU A N 1
ATOM 697 C CA . LEU A 1 88 ? -3.395 -9.461 2.713 1.00 95.00 88 LEU A CA 1
ATOM 698 C C . LEU A 1 88 ? -2.267 -10.065 1.873 1.00 95.00 88 LEU A C 1
ATOM 700 O O . LEU A 1 88 ? -1.171 -10.280 2.382 1.00 95.00 88 LEU A O 1
ATOM 704 N N . VAL A 1 89 ? -2.526 -10.354 0.598 1.00 96.38 89 VAL A N 1
ATOM 705 C CA . VAL A 1 89 ? -1.517 -10.901 -0.320 1.00 96.38 89 VAL A CA 1
ATOM 706 C C . VAL A 1 89 ? -1.378 -9.976 -1.519 1.00 96.38 89 VAL A C 1
ATOM 708 O O . VAL A 1 89 ? -2.377 -9.653 -2.157 1.00 96.38 89 VAL A O 1
ATOM 711 N N . VAL A 1 90 ? -0.148 -9.578 -1.830 1.00 95.75 90 VAL A N 1
ATOM 712 C CA . VAL A 1 90 ? 0.206 -8.841 -3.047 1.00 95.75 90 VAL A CA 1
ATOM 713 C C . VAL A 1 90 ? 1.010 -9.782 -3.935 1.00 95.75 90 VAL A C 1
ATOM 715 O O . VAL A 1 90 ? 2.023 -10.328 -3.503 1.00 95.75 90 VAL A O 1
ATOM 718 N N . VAL A 1 91 ? 0.536 -10.003 -5.157 1.00 96.69 91 VAL A N 1
ATOM 719 C CA . VAL A 1 91 ? 1.189 -10.870 -6.143 1.00 96.69 91 VAL A CA 1
ATOM 720 C C . VAL A 1 91 ? 1.659 -10.005 -7.300 1.00 96.69 91 VAL A C 1
ATOM 722 O O . VAL A 1 91 ? 0.892 -9.181 -7.796 1.00 96.69 91 VAL A O 1
ATOM 725 N N . ILE A 1 92 ? 2.910 -10.190 -7.708 1.00 95.81 92 ILE A N 1
ATOM 726 C CA . ILE A 1 92 ? 3.458 -9.620 -8.934 1.00 95.81 92 ILE A CA 1
ATOM 727 C C . ILE A 1 92 ? 3.525 -10.747 -9.951 1.00 95.81 92 ILE A C 1
ATOM 729 O O . ILE A 1 92 ? 4.168 -11.770 -9.714 1.00 95.81 92 ILE A O 1
ATOM 733 N N . THR A 1 93 ? 2.849 -10.547 -11.072 1.00 95.62 93 THR A N 1
ATOM 734 C CA . THR A 1 93 ? 2.751 -11.517 -12.158 1.00 95.62 93 THR A CA 1
ATOM 735 C C . THR A 1 93 ? 3.396 -10.917 -13.397 1.00 95.62 93 THR A C 1
ATOM 737 O O . THR A 1 93 ? 3.165 -9.748 -13.712 1.00 95.62 93 THR A O 1
ATOM 740 N N . SER A 1 94 ? 4.210 -11.708 -14.089 1.00 93.81 94 SER A N 1
ATOM 741 C CA . SER A 1 94 ? 4.792 -11.309 -15.367 1.00 93.81 94 SER A CA 1
ATOM 742 C C . SER A 1 94 ? 3.681 -11.127 -16.392 1.00 93.81 94 SER A C 1
ATOM 744 O O . SER A 1 94 ? 2.832 -12.003 -16.558 1.00 93.81 94 SER A O 1
ATOM 746 N N . LYS A 1 95 ? 3.685 -9.997 -17.099 1.00 91.06 95 LYS A N 1
ATOM 747 C CA . LYS A 1 95 ? 2.707 -9.745 -18.161 1.00 91.06 95 LYS A CA 1
ATOM 748 C C . LYS A 1 95 ? 2.951 -10.638 -19.381 1.00 91.06 95 LYS A C 1
ATOM 750 O O . LYS A 1 95 ? 1.989 -11.011 -20.045 1.00 91.06 95 LYS A O 1
ATOM 755 N N . ASP A 1 96 ? 4.209 -10.983 -19.645 1.00 94.44 96 ASP A N 1
ATOM 756 C CA . ASP A 1 96 ? 4.601 -11.745 -20.832 1.00 94.44 96 ASP A CA 1
ATOM 757 C C . ASP A 1 96 ? 4.338 -13.243 -20.658 1.00 94.44 96 ASP A C 1
ATOM 759 O O . ASP A 1 96 ? 3.852 -13.898 -21.577 1.00 94.44 96 ASP A O 1
ATOM 763 N N . THR A 1 97 ? 4.631 -13.788 -19.470 1.00 95.00 97 THR A N 1
ATOM 764 C CA . THR A 1 97 ? 4.512 -15.233 -19.198 1.0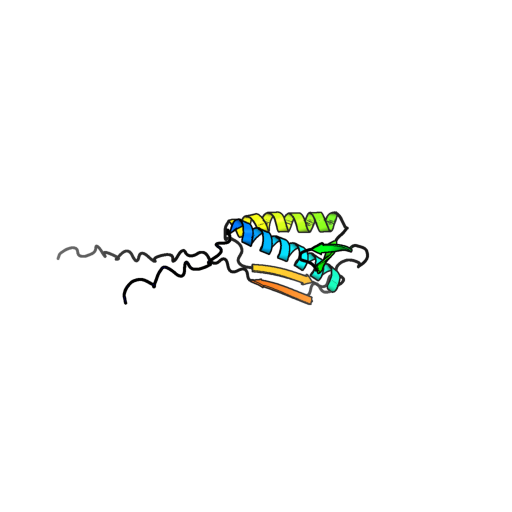0 95.00 97 THR A CA 1
ATOM 765 C C . THR A 1 97 ? 3.266 -15.606 -18.399 1.00 95.00 97 THR A C 1
ATOM 767 O O . THR A 1 97 ? 2.868 -16.767 -18.396 1.00 95.00 97 THR A O 1
ATOM 770 N N . GLY A 1 98 ? 2.639 -14.654 -17.699 1.00 92.94 98 GLY A N 1
ATOM 771 C CA . GLY A 1 98 ? 1.522 -14.923 -16.787 1.00 92.94 98 GLY A CA 1
ATOM 772 C C . GLY A 1 98 ? 1.928 -15.619 -15.482 1.00 92.94 98 GLY A C 1
ATOM 773 O O . GLY A 1 98 ? 1.063 -15.964 -14.677 1.00 92.94 98 GLY A O 1
ATOM 774 N N . GLU A 1 99 ? 3.223 -15.826 -15.245 1.00 94.19 99 GLU A N 1
ATOM 775 C CA . GLU A 1 99 ? 3.723 -16.519 -14.058 1.00 94.19 99 GLU A CA 1
ATOM 776 C C . GLU A 1 99 ? 3.884 -15.578 -12.861 1.00 94.19 99 GLU A C 1
ATOM 778 O O . GLU A 1 99 ? 4.195 -14.390 -12.999 1.00 94.19 99 GLU A O 1
ATOM 783 N N . ASN A 1 100 ? 3.691 -16.120 -11.656 1.00 94.12 100 ASN A N 1
ATOM 784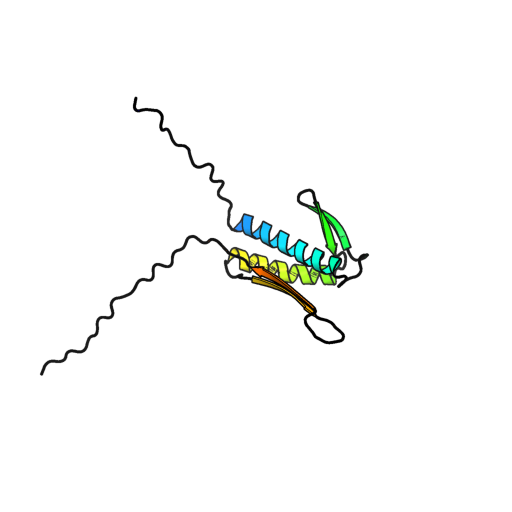 C CA . ASN A 1 100 ? 3.904 -15.381 -10.416 1.00 94.12 100 ASN A CA 1
ATOM 785 C C . ASN A 1 100 ? 5.404 -15.192 -10.180 1.00 94.12 100 ASN A C 1
ATOM 787 O O . ASN A 1 100 ? 6.111 -16.154 -9.892 1.00 94.12 100 ASN A O 1
ATOM 791 N N . VAL A 1 101 ? 5.861 -13.946 -10.251 1.00 94.25 101 VAL A N 1
ATOM 792 C CA . VAL A 1 101 ? 7.262 -13.570 -10.033 1.00 94.25 101 VAL A CA 1
ATOM 793 C C . VAL A 1 101 ? 7.529 -13.386 -8.543 1.00 94.25 101 VAL A C 1
ATOM 795 O O . VAL A 1 101 ? 8.520 -13.880 -8.016 1.00 94.25 101 VAL A O 1
ATOM 798 N N . GLU A 1 102 ? 6.616 -12.716 -7.834 1.00 96.25 102 GLU A N 1
ATOM 799 C CA . GLU A 1 102 ? 6.740 -12.490 -6.394 1.00 96.25 102 GLU A CA 1
ATOM 800 C C . GLU A 1 102 ? 5.388 -12.547 -5.679 1.00 96.25 102 GLU A C 1
ATOM 802 O O . GLU A 1 102 ? 4.345 -12.182 -6.228 1.00 96.25 102 GLU A O 1
ATOM 807 N N . ARG A 1 103 ? 5.411 -12.966 -4.408 1.00 97.00 103 ARG A N 1
ATOM 808 C CA . ARG A 1 103 ? 4.226 -13.055 -3.550 1.00 97.00 103 ARG A CA 1
ATOM 809 C C . ARG A 1 103 ? 4.531 -12.553 -2.145 1.00 97.00 103 ARG A C 1
ATOM 811 O O . ARG A 1 103 ? 5.143 -13.249 -1.342 1.00 97.00 103 ARG A O 1
ATOM 818 N N . TRP A 1 104 ? 4.025 -11.370 -1.830 1.00 97.44 104 TRP A N 1
ATOM 819 C CA . TRP A 1 104 ? 4.132 -10.753 -0.515 1.00 97.44 104 TRP A CA 1
ATOM 820 C C . TRP A 1 104 ? 2.894 -11.092 0.309 1.00 97.44 104 TRP A C 1
ATOM 822 O O . TRP A 1 104 ? 1.780 -10.707 -0.048 1.00 97.44 104 TRP A O 1
ATOM 832 N N . GLN A 1 105 ? 3.079 -11.824 1.407 1.00 97.19 105 GLN A N 1
ATOM 833 C CA . GLN A 1 105 ? 2.002 -12.220 2.311 1.00 97.19 105 GLN A CA 1
ATOM 834 C C . GLN A 1 105 ? 2.116 -11.475 3.641 1.00 97.19 105 GLN A C 1
ATOM 836 O O . GLN A 1 105 ? 3.127 -11.567 4.330 1.00 97.19 105 GLN A O 1
ATOM 841 N N . PHE A 1 106 ? 1.036 -10.804 4.026 1.00 95.81 106 PHE A N 1
ATOM 842 C CA . PHE A 1 106 ? 0.886 -10.155 5.318 1.00 95.81 106 PHE A CA 1
ATOM 843 C C . PHE A 1 106 ? -0.205 -10.865 6.113 1.00 95.81 106 PHE A C 1
ATOM 845 O O . PHE A 1 106 ? -1.392 -10.730 5.809 1.00 95.81 106 PHE A O 1
ATOM 852 N N . ASP A 1 107 ? 0.194 -11.623 7.127 1.00 95.00 107 ASP A N 1
ATOM 853 C CA . ASP A 1 107 ? -0.736 -12.259 8.055 1.00 95.00 107 ASP A CA 1
ATOM 854 C C . ASP A 1 107 ? -1.225 -11.249 9.099 1.00 95.00 107 ASP A C 1
ATOM 856 O O . ASP A 1 107 ? -0.438 -10.534 9.720 1.00 95.00 107 ASP A O 1
ATOM 860 N N . VAL A 1 108 ? -2.544 -11.181 9.292 1.00 91.25 108 VAL A N 1
ATOM 861 C CA . VAL A 1 108 ? -3.196 -10.255 10.223 1.00 91.25 108 VAL A CA 1
ATOM 862 C C . VAL A 1 108 ? -3.829 -11.052 11.349 1.00 91.25 108 VAL A C 1
ATOM 864 O O . VAL A 1 108 ? -4.802 -11.778 11.154 1.00 91.25 108 VAL A O 1
ATOM 867 N N . GLN A 1 109 ? -3.288 -10.885 12.553 1.00 88.38 109 GLN A N 1
ATOM 868 C CA . GLN A 1 109 ? -3.820 -11.502 13.761 1.00 88.38 109 GLN A CA 1
ATOM 869 C C . GLN A 1 109 ? -4.519 -10.447 14.612 1.00 88.38 109 GLN A C 1
ATOM 871 O O . GLN A 1 109 ? -3.891 -9.545 15.164 1.00 88.38 109 GLN A O 1
ATOM 876 N N . ILE A 1 110 ? -5.840 -10.564 14.725 1.00 83.81 110 ILE A N 1
ATOM 877 C CA . ILE A 1 110 ? -6.647 -9.671 15.555 1.00 83.81 110 ILE A CA 1
ATOM 878 C C . ILE A 1 110 ? -6.842 -10.342 16.910 1.00 83.81 110 ILE A C 1
ATOM 880 O O . ILE A 1 110 ? -7.545 -11.343 17.037 1.00 83.81 110 ILE A O 1
ATOM 884 N N . LEU A 1 111 ? -6.196 -9.781 17.930 1.00 76.62 111 LEU A N 1
ATOM 885 C CA . LEU A 1 111 ? -6.236 -10.274 19.304 1.00 76.62 111 LEU A CA 1
ATOM 886 C C . LEU A 1 111 ? -7.575 -9.915 19.966 1.00 76.62 111 LEU A C 1
ATOM 888 O O . LEU A 1 111 ? -7.644 -9.032 20.821 1.00 76.62 111 LEU A O 1
ATOM 892 N N . ASN A 1 112 ? -8.651 -10.599 19.585 1.00 67.88 112 ASN A N 1
ATOM 893 C CA . ASN A 1 112 ? -9.908 -10.532 20.325 1.00 67.88 112 ASN A CA 1
ATOM 894 C C . ASN A 1 112 ? -9.883 -11.546 21.474 1.00 67.88 112 ASN A C 1
ATOM 896 O O . ASN A 1 112 ? -9.845 -12.757 21.262 1.00 67.88 112 ASN A O 1
ATOM 900 N N . LYS A 1 113 ? -9.933 -11.047 22.715 1.00 51.31 113 LYS A N 1
ATOM 901 C CA . LYS A 1 113 ? -10.190 -11.854 23.916 1.00 51.31 113 LYS A CA 1
ATOM 902 C C . LYS A 1 113 ? -11.656 -12.300 23.949 1.00 51.31 113 LYS A C 1
ATOM 904 O O . LYS A 1 113 ? -12.393 -11.888 24.832 1.00 51.31 113 LYS A O 1
ATOM 909 N N . GLU A 1 114 ? -12.076 -13.170 23.043 1.00 52.53 114 GLU A N 1
ATOM 910 C CA . GLU A 1 114 ? -13.293 -13.953 23.258 1.00 52.53 114 GLU A CA 1
ATOM 911 C C . GLU A 1 114 ? -12.988 -15.424 23.016 1.00 52.53 114 GLU A C 1
ATOM 913 O O . GLU A 1 114 ? -13.023 -15.941 21.902 1.00 52.53 114 GLU A O 1
ATOM 918 N N . LYS A 1 115 ? -12.657 -16.109 24.117 1.00 44.81 115 LYS A N 1
ATOM 919 C CA . LYS A 1 115 ? -12.740 -17.563 24.186 1.00 44.81 115 LYS A CA 1
ATOM 920 C C . LYS A 1 115 ? -14.189 -17.925 23.858 1.00 44.81 115 LYS A C 1
ATOM 922 O O . LYS A 1 115 ? -15.066 -17.698 24.690 1.00 44.81 115 LYS A O 1
ATOM 927 N N . LYS A 1 116 ? -14.452 -18.509 22.689 1.00 40.78 116 LYS A N 1
ATOM 928 C CA . LYS A 1 116 ? -15.689 -19.270 22.502 1.00 40.78 116 LYS A CA 1
ATOM 929 C C . LYS A 1 116 ? -15.657 -20.406 23.525 1.00 40.78 116 LYS A C 1
ATOM 931 O O . LYS A 1 116 ? -14.899 -21.358 23.361 1.00 40.78 116 LYS A O 1
ATOM 936 N N . LYS A 1 117 ? -16.429 -20.285 24.610 1.00 42.09 117 LYS A N 1
ATOM 937 C CA . LYS A 1 117 ? -16.806 -21.450 25.413 1.00 42.09 117 LYS A CA 1
ATOM 938 C C . LYS A 1 117 ? -17.558 -22.373 24.461 1.00 42.09 117 LYS A C 1
ATOM 940 O O . LYS A 1 117 ? -18.633 -22.021 23.985 1.00 42.09 117 LYS A O 1
ATOM 945 N N . VAL A 1 118 ? -16.960 -23.512 24.138 1.00 43.50 118 VAL A N 1
ATOM 946 C CA . VAL A 1 118 ? -17.692 -24.629 23.550 1.00 43.50 118 VAL A CA 1
ATOM 947 C C . VAL A 1 118 ? -18.638 -25.106 24.647 1.00 43.50 118 VAL A C 1
ATOM 949 O O . VAL A 1 118 ? -18.218 -25.794 25.573 1.00 43.50 118 VAL A O 1
ATOM 952 N N . THR A 1 119 ? -19.893 -24.666 24.606 1.00 44.03 119 THR A N 1
ATOM 953 C CA . THR A 1 119 ? -20.954 -25.300 25.386 1.00 44.03 119 THR A CA 1
ATOM 954 C C . THR A 1 119 ? -21.244 -26.626 24.695 1.00 44.03 119 THR A C 1
ATOM 956 O O . THR A 1 119 ? -21.941 -26.666 23.685 1.00 44.03 119 THR A O 1
ATOM 959 N N . GLN A 1 120 ? -20.630 -27.703 25.184 1.00 46.62 120 GLN A N 1
ATOM 960 C CA . GLN A 1 120 ? -21.108 -29.050 24.900 1.00 46.62 120 GLN A CA 1
ATOM 961 C C . GLN A 1 120 ? -22.467 -29.184 25.592 1.00 46.62 120 GLN A C 1
ATOM 963 O O . GLN A 1 120 ? -22.529 -29.245 26.818 1.00 46.62 120 GLN A O 1
ATOM 968 N N . ASN A 1 121 ? -23.555 -29.174 24.824 1.00 47.75 121 ASN A N 1
ATOM 969 C CA . ASN A 1 121 ? -24.823 -29.682 25.336 1.00 47.75 121 ASN A CA 1
ATOM 970 C C . ASN A 1 121 ? -24.670 -31.203 25.522 1.00 47.75 121 ASN A C 1
ATOM 972 O O . ASN A 1 121 ? -24.165 -31.854 24.601 1.00 47.75 121 ASN A O 1
ATOM 976 N N . PRO A 1 122 ? -25.083 -31.788 26.660 1.00 43.66 122 PRO A N 1
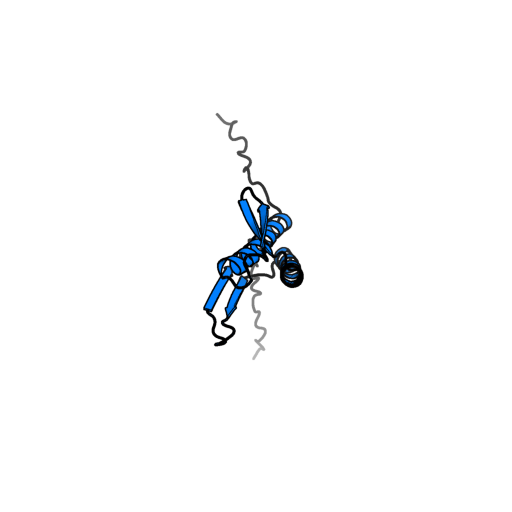ATOM 977 C CA . PRO A 1 122 ? -25.153 -33.235 26.788 1.00 43.66 122 PRO A CA 1
ATOM 978 C C . PRO A 1 122 ? -26.214 -33.753 25.815 1.00 43.66 122 PRO A C 1
ATOM 980 O O . PRO A 1 122 ? -27.349 -33.276 25.814 1.00 43.66 122 PRO A O 1
ATOM 983 N N . VAL A 1 123 ? -25.840 -34.718 24.979 1.00 45.22 123 VAL A N 1
ATOM 984 C CA . VAL A 1 123 ? -26.790 -35.496 24.182 1.00 45.22 123 VAL A CA 1
ATOM 985 C C . VAL A 1 123 ? -27.555 -36.393 25.154 1.00 45.22 123 VAL A C 1
ATOM 987 O O . VAL A 1 123 ? -27.013 -37.378 25.647 1.00 45.22 123 VAL A O 1
ATOM 990 N N . ILE A 1 124 ? -28.796 -36.028 25.463 1.00 52.75 124 ILE A N 1
ATOM 991 C CA . ILE A 1 124 ? -29.785 -36.947 26.035 1.00 52.75 124 ILE A CA 1
ATOM 992 C C . ILE A 1 124 ? -30.319 -37.789 24.877 1.00 52.75 124 ILE A C 1
ATOM 994 O O . ILE A 1 124 ? -30.977 -37.268 23.980 1.00 52.75 124 ILE A O 1
ATOM 998 N N . ASN A 1 125 ? -29.964 -39.073 24.863 1.00 51.34 125 ASN A N 1
ATOM 999 C CA . ASN A 1 125 ? -30.494 -40.051 23.920 1.00 51.34 125 ASN A CA 1
ATOM 1000 C C . ASN A 1 125 ? -31.827 -40.565 24.489 1.00 51.34 125 ASN A C 1
ATOM 1002 O O . ASN A 1 125 ? -31.838 -41.436 25.355 1.00 51.34 125 ASN A O 1
ATOM 1006 N N . GLU A 1 126 ? -32.947 -40.000 24.039 1.00 49.22 126 GLU A N 1
ATOM 1007 C CA . GLU A 1 126 ? -34.271 -40.595 24.239 1.00 49.22 126 GLU A CA 1
ATOM 1008 C C . GLU A 1 126 ? -34.429 -41.759 23.259 1.00 49.22 126 GLU A C 1
ATOM 1010 O O . GLU A 1 126 ? -34.882 -41.576 22.131 1.00 49.22 126 GLU A O 1
ATOM 1015 N N . ASN A 1 127 ? -34.015 -42.961 23.668 1.00 49.28 127 ASN A N 1
ATOM 1016 C CA . ASN A 1 127 ? -34.613 -44.180 23.130 1.00 49.28 127 ASN A CA 1
ATOM 1017 C C . ASN A 1 127 ? -34.389 -45.382 24.060 1.00 49.28 127 ASN A C 1
ATOM 1019 O O . ASN A 1 127 ? -33.535 -46.226 23.815 1.00 49.28 127 ASN A O 1
ATOM 1023 N N . GLU A 1 128 ? -35.206 -45.477 25.106 1.00 47.09 128 GLU A N 1
ATOM 1024 C CA . GLU A 1 128 ? -35.570 -46.761 25.706 1.00 47.09 128 GLU A CA 1
ATOM 1025 C C . GLU A 1 128 ? -37.099 -46.795 25.814 1.00 47.09 128 GLU A C 1
ATOM 1027 O O . GLU A 1 128 ? -37.706 -46.089 26.615 1.00 47.09 128 GLU A O 1
ATOM 1032 N N . THR A 1 129 ? -37.734 -47.570 24.930 1.00 45.59 129 THR A N 1
ATOM 1033 C CA . THR A 1 129 ? -39.142 -47.974 25.069 1.00 45.59 129 THR A CA 1
ATOM 1034 C C . THR A 1 129 ? -39.155 -49.336 25.773 1.00 45.59 129 THR A C 1
ATOM 1036 O O . THR A 1 129 ? -38.292 -50.157 25.454 1.00 45.59 129 THR A O 1
ATOM 1039 N N . PRO A 1 130 ? -40.076 -49.601 26.719 1.00 54.66 130 PRO A N 1
ATOM 1040 C CA . PRO A 1 130 ? -40.028 -50.798 27.545 1.00 54.66 130 PRO A CA 1
ATOM 1041 C C . PRO A 1 130 ? -40.570 -52.018 26.794 1.00 54.66 130 PRO A C 1
ATOM 1043 O O . PRO A 1 130 ? -41.600 -51.933 26.122 1.00 54.66 130 PRO A O 1
ATOM 1046 N N . GLY A 1 131 ? -39.878 -53.145 26.951 1.00 41.25 131 GLY A N 1
ATOM 1047 C CA . GLY A 1 131 ? -40.367 -54.494 26.673 1.00 41.25 131 GLY A CA 1
ATOM 1048 C C . GLY A 1 131 ? -40.286 -55.329 27.938 1.00 41.25 131 GLY A C 1
ATOM 1049 O O . GLY A 1 131 ? -39.279 -55.164 28.663 1.00 41.25 131 GLY A O 1
#

Secondary structure (DSSP, 8-state):
----------------HHHHHHHHHHHHHHHHHHHHHHTTSS-GGGEEEEEETTEEEEEE--HHHHHHHHHHHHHHHHHHHTT---EEEEEEE-TTT--EEEEEEEE------------------------

Radius of gyration: 24.82 Å; chains: 1; bounding box: 51×67×79 Å

pLDDT: mean 82.1, std 19.14, range [40.78, 97.56]

Foldseek 3Di:
DPPPPPDPPPPDPDDDLLRVLVVVLVVVQQVVQVCCCVVPVDDVVQWDWDADPNDTTIDGVDPVVVVVSVVVSVVSSVCSVVVNDQKDKDFDADPVPRHTPDIDIDGDDDPDPDDPPPPPDDDDDPDDDDD

InterPro domains:
  IPR003511 HORMA domain [PF02301] (20-125)
  IPR003511 HORMA domain [PS50815] (18-131)
  IPR036570 HORMA domain superfamily [G3DSA:3.30.900.10] (7-129)
  IPR036570 HORMA domain superfamily [SSF56019] (14-115)
  IPR045091 Mad2-like [PTHR11842] (14-121)